Protein AF-A0A2V7CJF3-F1 (afdb_monomer)

pLDDT: mean 91.99, std 8.5, range [49.72, 98.06]

Solvent-accessible surface area (backbone atoms only — not comparable to full-atom values): 5799 Å² total; per-residue (Å²): 132,83,69,55,70,64,60,54,43,50,44,47,29,54,48,36,35,52,71,73,27,76,80,46,73,68,62,89,90,71,73,79,89,65,68,62,74,74,40,33,58,72,59,50,67,74,46,53,72,68,56,43,52,54,50,51,53,53,52,44,54,46,50,51,53,44,39,54,49,35,59,73,76,39,61,86,48,49,69,57,45,52,52,52,49,53,45,43,50,54,51,58,69,60,46,80,82,130

Sequence (98 aa):
MQLVPTELRLTMSEIRKWLTGEYGPLPPGITLLIKPSDFEYAVLKELSEIELVIRARALLGDTRRVIDQLALGHPNETRFINNLTFHSSALSEMLPKA

Nearest PDB structures (foldseek):
  1x8z-assembly2_C  TM=5.567E-01  e=4.562E+00  Arabidopsis thaliana

Structure (mmCIF, N/CA/C/O backbone):
data_AF-A0A2V7CJF3-F1
#
_entry.id   AF-A0A2V7CJF3-F1
#
loop_
_atom_site.group_PDB
_atom_site.id
_atom_site.type_symbol
_atom_site.label_atom_id
_atom_site.label_alt_id
_atom_site.label_comp_id
_atom_site.label_asym_id
_atom_site.label_entity_id
_atom_site.label_seq_id
_atom_site.pdbx_PDB_ins_code
_atom_site.Cartn_x
_atom_site.Cartn_y
_atom_site.Cartn_z
_atom_site.occupancy
_atom_site.B_iso_or_equiv
_atom_site.auth_seq_id
_atom_site.auth_comp_id
_atom_site.auth_asym_id
_atom_site.auth_atom_id
_atom_site.pdbx_PDB_model_num
ATOM 1 N N . MET A 1 1 ? 1.688 -8.120 20.146 1.00 49.72 1 MET A N 1
ATOM 2 C CA . MET A 1 1 ? 1.912 -6.785 19.556 1.00 49.72 1 MET A CA 1
ATOM 3 C C . MET A 1 1 ? 0.553 -6.120 19.469 1.00 49.72 1 MET A C 1
ATOM 5 O O . MET A 1 1 ? -0.299 -6.649 18.768 1.00 49.72 1 MET A O 1
ATOM 9 N N . GLN A 1 2 ? 0.295 -5.075 20.258 1.00 53.69 2 GLN A N 1
ATOM 10 C CA . GLN A 1 2 ? -0.889 -4.243 20.031 1.00 53.69 2 GLN A CA 1
ATOM 11 C C . GLN A 1 2 ? -0.653 -3.483 18.729 1.00 53.69 2 GLN A C 1
ATOM 13 O O . GLN A 1 2 ? 0.381 -2.835 18.583 1.00 53.69 2 GLN A O 1
ATOM 18 N N . LEU A 1 3 ? -1.579 -3.595 17.780 1.00 59.12 3 LEU A N 1
ATOM 19 C CA . LEU A 1 3 ? -1.623 -2.667 16.661 1.00 59.12 3 LEU A CA 1
ATOM 20 C C . LEU A 1 3 ? -1.830 -1.273 17.229 1.00 59.12 3 LEU A C 1
ATOM 22 O O . LEU A 1 3 ? -2.831 -1.051 17.901 1.00 59.12 3 LEU A O 1
ATOM 26 N N . VAL A 1 4 ? -0.913 -0.347 16.957 1.00 75.06 4 VAL A N 1
ATOM 27 C CA . VAL A 1 4 ? -1.172 1.073 17.182 1.00 75.06 4 VAL A CA 1
ATOM 28 C C . VAL A 1 4 ? -1.962 1.550 15.962 1.00 75.06 4 VAL A C 1
ATOM 30 O O . VAL A 1 4 ? -1.380 1.692 14.882 1.00 7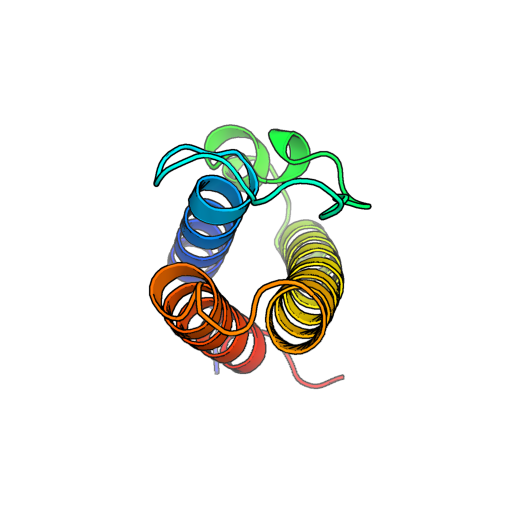5.06 4 VAL A O 1
ATOM 33 N N . PRO A 1 5 ? -3.285 1.793 16.067 1.00 81.19 5 PRO A N 1
ATOM 34 C CA . PRO A 1 5 ? -4.119 2.048 14.890 1.00 81.19 5 PRO A CA 1
ATOM 35 C C . PRO A 1 5 ? -3.684 3.302 14.121 1.00 81.19 5 PRO A C 1
ATOM 37 O O . PRO A 1 5 ? -3.946 3.435 12.931 1.00 81.19 5 PRO A O 1
ATOM 40 N N . THR A 1 6 ? -3.008 4.238 14.788 1.00 88.69 6 THR A N 1
ATOM 41 C CA . THR A 1 6 ? -2.429 5.433 14.166 1.00 88.69 6 THR A CA 1
ATOM 42 C C . THR A 1 6 ? -1.273 5.097 13.229 1.00 88.69 6 THR A C 1
ATOM 44 O O . THR A 1 6 ? -1.263 5.589 12.104 1.00 88.69 6 THR A O 1
ATOM 47 N N . GLU A 1 7 ? -0.330 4.253 13.652 1.00 91.00 7 GLU A N 1
ATOM 48 C CA . GLU A 1 7 ? 0.826 3.866 12.833 1.00 91.00 7 GLU A CA 1
ATOM 49 C C . GLU A 1 7 ? 0.376 3.088 11.601 1.00 91.00 7 GLU A C 1
ATOM 51 O O . GLU A 1 7 ? 0.784 3.420 10.491 1.00 91.00 7 GLU A O 1
ATOM 56 N N . LEU A 1 8 ? -0.572 2.158 11.774 1.00 93.56 8 LEU A N 1
ATOM 57 C CA . LEU A 1 8 ? -1.156 1.416 10.659 1.00 93.56 8 LEU A CA 1
ATOM 58 C C . LEU A 1 8 ? -1.754 2.362 9.604 1.00 93.56 8 LEU A C 1
ATOM 60 O O . LEU A 1 8 ? -1.453 2.242 8.417 1.00 93.56 8 LEU A O 1
ATOM 64 N N . ARG A 1 9 ? -2.565 3.339 10.033 1.00 95.19 9 ARG A N 1
ATOM 65 C CA . ARG A 1 9 ? -3.163 4.340 9.131 1.00 95.19 9 ARG A CA 1
ATOM 66 C C . ARG A 1 9 ? -2.108 5.178 8.416 1.00 95.19 9 ARG A C 1
ATOM 68 O O . ARG A 1 9 ? -2.285 5.490 7.240 1.00 95.19 9 ARG A O 1
ATOM 75 N N . LEU A 1 10 ? -1.032 5.556 9.106 1.00 93.69 10 LEU A N 1
ATOM 76 C CA . LEU A 1 10 ? 0.062 6.323 8.508 1.00 93.69 10 LEU A CA 1
ATOM 77 C C . LEU A 1 10 ? 0.799 5.497 7.452 1.00 93.69 10 LEU A C 1
ATOM 79 O O . LEU A 1 10 ? 0.988 5.984 6.342 1.00 93.69 10 LEU A O 1
ATOM 83 N N . THR A 1 11 ? 1.132 4.238 7.737 1.00 95.56 11 THR A N 1
ATOM 84 C CA . THR A 1 11 ? 1.771 3.347 6.758 1.00 95.56 11 THR A CA 1
ATOM 85 C C . THR A 1 11 ? 0.878 3.107 5.540 1.00 95.56 11 THR A C 1
ATOM 87 O O . THR A 1 11 ? 1.357 3.175 4.410 1.00 95.56 11 THR A O 1
ATOM 90 N N . MET A 1 12 ? -0.425 2.885 5.741 1.00 96.81 12 MET A N 1
ATOM 91 C CA . MET A 1 12 ? -1.385 2.756 4.636 1.00 96.81 12 MET A CA 1
ATOM 92 C C . MET A 1 12 ? -1.450 4.029 3.784 1.00 96.81 12 MET A C 1
ATOM 94 O O . MET A 1 12 ? -1.446 3.946 2.557 1.00 96.81 12 MET A O 1
ATOM 98 N N . SER A 1 13 ? -1.465 5.198 4.431 1.00 95.06 13 SER A N 1
ATOM 99 C CA . SER A 1 13 ? -1.440 6.498 3.756 1.00 95.06 13 SER A CA 1
ATOM 100 C C . SER A 1 13 ? -0.175 6.658 2.909 1.00 95.06 13 SER A C 1
ATOM 102 O O . SER A 1 13 ? -0.273 6.987 1.732 1.00 95.06 13 SER A O 1
ATOM 104 N N . GLU A 1 14 ? 1.006 6.350 3.451 1.00 96.00 14 GLU A N 1
ATOM 105 C CA . GLU A 1 14 ? 2.271 6.441 2.709 1.00 96.00 14 GLU A CA 1
ATOM 106 C C . GLU A 1 14 ? 2.301 5.525 1.482 1.00 96.00 14 GLU A C 1
ATOM 108 O O . GLU A 1 14 ? 2.642 5.970 0.386 1.00 96.00 14 GLU A O 1
ATOM 113 N N . ILE A 1 15 ? 1.862 4.271 1.615 1.00 96.69 15 ILE A N 1
ATOM 114 C CA . ILE A 1 15 ? 1.738 3.362 0.466 1.00 96.69 15 ILE A CA 1
ATOM 115 C C . ILE A 1 15 ? 0.792 3.950 -0.583 1.00 96.69 15 ILE A C 1
ATOM 117 O O . ILE A 1 15 ? 1.126 3.991 -1.767 1.00 96.69 15 ILE A O 1
ATOM 121 N N . ARG A 1 16 ? -0.376 4.445 -0.158 1.00 95.56 16 ARG A N 1
ATOM 122 C CA . ARG A 1 16 ? -1.359 5.066 -1.052 1.00 95.56 16 ARG A CA 1
ATOM 123 C C . ARG A 1 16 ? -0.731 6.223 -1.828 1.00 95.56 16 ARG A C 1
ATOM 125 O O . ARG A 1 16 ? -0.902 6.262 -3.038 1.00 95.56 16 ARG A O 1
ATOM 132 N N . LYS A 1 17 ? 0.041 7.105 -1.185 1.00 95.31 17 LYS A N 1
ATOM 133 C CA . LYS A 1 17 ? 0.740 8.223 -1.851 1.00 95.31 17 LYS A CA 1
ATOM 134 C C . LYS A 1 17 ? 1.683 7.760 -2.962 1.00 95.31 17 LYS A C 1
ATOM 136 O O . LYS A 1 17 ? 1.675 8.339 -4.050 1.00 95.31 17 LYS A O 1
ATOM 141 N N . TRP A 1 18 ? 2.460 6.704 -2.711 1.00 95.62 18 TRP A N 1
ATOM 142 C CA . TRP A 1 18 ? 3.326 6.099 -3.727 1.00 95.62 18 TRP A CA 1
ATOM 143 C C . TRP A 1 18 ? 2.529 5.530 -4.902 1.00 95.62 18 TRP A C 1
ATOM 145 O O . TRP A 1 18 ? 2.916 5.727 -6.050 1.00 95.62 18 TRP A O 1
ATOM 155 N N . LEU A 1 19 ? 1.404 4.866 -4.636 1.00 94.38 19 LEU A N 1
ATOM 156 C CA . LEU A 1 19 ? 0.568 4.273 -5.682 1.00 94.38 19 LEU A CA 1
ATOM 157 C C . LEU A 1 19 ? -0.237 5.318 -6.475 1.00 94.38 19 LEU A C 1
ATOM 159 O O . LEU A 1 19 ? -0.5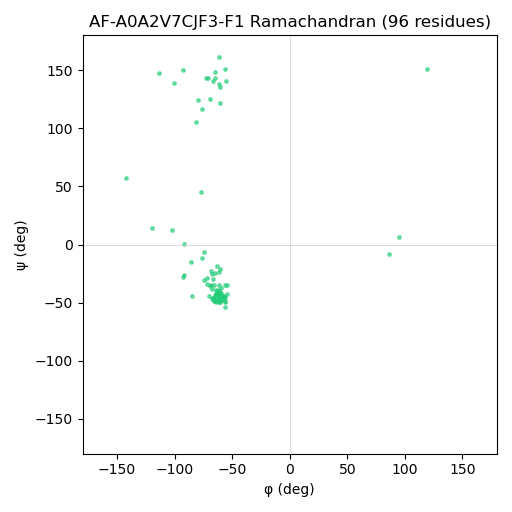02 5.114 -7.656 1.00 94.38 19 LEU A O 1
ATOM 163 N N . THR A 1 20 ? -0.627 6.440 -5.863 1.00 91.00 20 THR A N 1
ATOM 164 C CA . THR A 1 20 ? -1.474 7.468 -6.505 1.00 91.00 20 THR A CA 1
ATOM 165 C C . THR A 1 20 ? -0.715 8.582 -7.196 1.00 91.00 20 THR A C 1
ATOM 167 O O . THR A 1 20 ? -1.333 9.496 -7.736 1.00 91.00 20 THR A O 1
ATOM 170 N N . GLY A 1 21 ? 0.610 8.539 -7.177 1.00 88.06 21 GLY A N 1
ATOM 171 C CA . GLY A 1 21 ? 1.416 9.496 -7.911 1.00 88.06 21 GLY A CA 1
ATOM 172 C C . GLY A 1 21 ? 1.889 10.715 -7.120 1.00 88.06 21 GLY A C 1
ATOM 173 O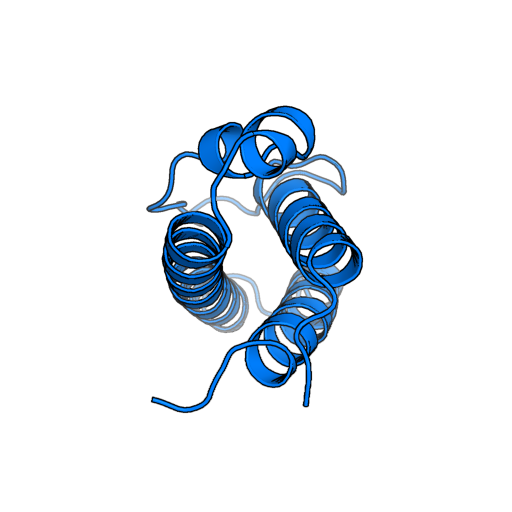 O . GLY A 1 21 ? 2.503 11.602 -7.708 1.00 88.06 21 GLY A O 1
ATOM 174 N N . GLU A 1 22 ? 1.662 10.778 -5.800 1.00 93.06 22 GLU A N 1
ATOM 175 C CA . GLU A 1 22 ? 2.122 11.915 -4.979 1.00 93.06 22 GLU A CA 1
ATOM 176 C C . GLU A 1 22 ? 3.655 12.009 -4.919 1.00 93.06 22 GLU A C 1
ATOM 178 O O . GLU A 1 22 ? 4.206 13.093 -4.744 1.00 93.06 22 GLU A O 1
ATOM 183 N N . TYR A 1 23 ? 4.353 10.888 -5.125 1.00 93.94 23 TYR A N 1
ATOM 184 C CA . TYR A 1 23 ? 5.818 10.830 -5.197 1.00 93.94 23 TYR A CA 1
ATOM 185 C C . TYR A 1 23 ? 6.378 10.727 -6.626 1.00 93.94 23 TYR A C 1
ATOM 187 O O . TYR A 1 23 ? 7.583 10.505 -6.806 1.00 93.94 23 TYR A O 1
ATOM 195 N N . GLY A 1 24 ? 5.518 10.952 -7.621 1.00 92.44 24 GLY A N 1
ATOM 196 C CA . GLY A 1 24 ? 5.775 10.765 -9.049 1.00 92.44 24 GLY A CA 1
ATOM 197 C C . GLY A 1 24 ? 4.813 9.732 -9.643 1.00 92.44 24 GLY A C 1
ATOM 198 O O . GLY A 1 24 ? 4.361 8.857 -8.910 1.00 92.44 24 GLY A O 1
ATOM 199 N N . PRO A 1 25 ? 4.471 9.815 -10.939 1.00 92.44 25 PRO A N 1
ATOM 200 C CA . PRO A 1 25 ? 3.513 8.902 -11.557 1.00 92.44 25 PRO A CA 1
ATOM 201 C C . PRO A 1 25 ? 4.041 7.465 -11.578 1.00 92.44 25 PRO A C 1
ATOM 203 O O . PRO A 1 25 ? 5.242 7.244 -11.736 1.00 92.44 25 PRO A O 1
ATOM 206 N N . LEU A 1 26 ? 3.135 6.489 -11.480 1.00 92.00 26 LEU A N 1
ATOM 207 C CA . LEU A 1 26 ? 3.497 5.102 -11.749 1.00 92.00 26 LEU A CA 1
ATOM 208 C C . LEU A 1 26 ? 3.894 4.938 -13.228 1.00 92.00 26 LEU A C 1
ATOM 210 O O . LEU A 1 26 ? 3.273 5.558 -14.100 1.00 92.00 26 LEU A O 1
ATOM 214 N N . PRO A 1 27 ? 4.889 4.088 -13.527 1.00 93.12 27 PRO A N 1
ATOM 215 C CA . PRO A 1 27 ? 5.265 3.774 -14.896 1.00 93.12 27 PRO A CA 1
ATOM 216 C C . PRO A 1 27 ? 4.090 3.230 -15.725 1.00 93.12 27 PRO A C 1
ATOM 218 O O . PRO A 1 27 ? 3.195 2.567 -15.184 1.00 93.12 27 PRO A O 1
ATOM 221 N N . PRO A 1 28 ? 4.092 3.442 -17.054 1.00 91.25 28 PRO A N 1
ATOM 222 C CA . PRO A 1 28 ? 3.059 2.908 -17.933 1.00 91.25 28 PRO A CA 1
ATOM 223 C C . PRO A 1 28 ? 2.911 1.385 -17.814 1.00 91.25 28 PRO A C 1
ATOM 225 O O . PRO A 1 28 ? 3.895 0.654 -17.722 1.00 91.25 28 PRO A O 1
ATOM 228 N N . GLY A 1 29 ? 1.674 0.892 -17.852 1.00 91.38 29 GLY A N 1
ATOM 229 C CA . GLY A 1 29 ? 1.376 -0.543 -17.761 1.00 91.38 29 GLY A CA 1
ATOM 230 C C . GLY A 1 29 ? 1.246 -1.083 -16.333 1.00 91.38 29 GLY A C 1
ATOM 231 O O . GLY A 1 29 ? 0.777 -2.207 -16.158 1.00 91.38 29 GLY A O 1
ATOM 232 N N . ILE A 1 30 ? 1.566 -0.285 -15.311 1.00 94.00 30 ILE A N 1
ATOM 233 C CA . ILE A 1 30 ? 1.211 -0.603 -13.926 1.00 94.00 30 ILE A CA 1
ATOM 234 C C . ILE A 1 30 ? -0.255 -0.228 -13.699 1.00 94.00 30 ILE A C 1
ATOM 236 O O . ILE A 1 30 ? -0.667 0.907 -13.921 1.00 94.00 30 ILE A O 1
ATOM 240 N N . THR A 1 31 ? -1.054 -1.194 -13.259 1.00 90.12 31 THR A N 1
ATOM 241 C CA . THR A 1 31 ? -2.477 -0.994 -12.932 1.00 90.12 31 THR A CA 1
ATOM 242 C 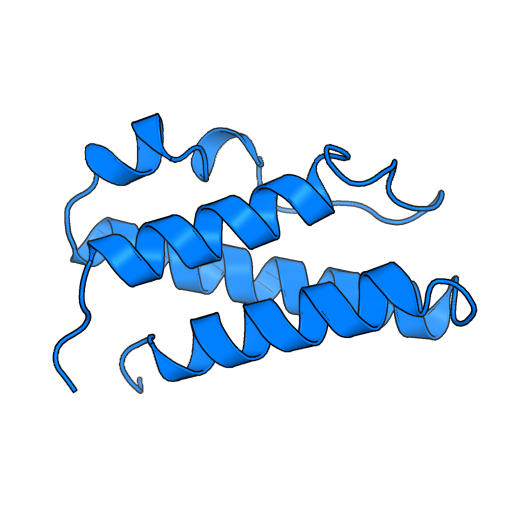C . THR A 1 31 ? -2.665 -1.180 -11.437 1.00 90.12 31 THR A C 1
ATOM 244 O O . THR A 1 31 ? -1.961 -2.003 -10.866 1.00 90.12 31 THR A O 1
ATOM 247 N N . LEU A 1 32 ? -3.605 -0.470 -10.810 1.00 92.81 32 LEU A N 1
ATOM 248 C CA . L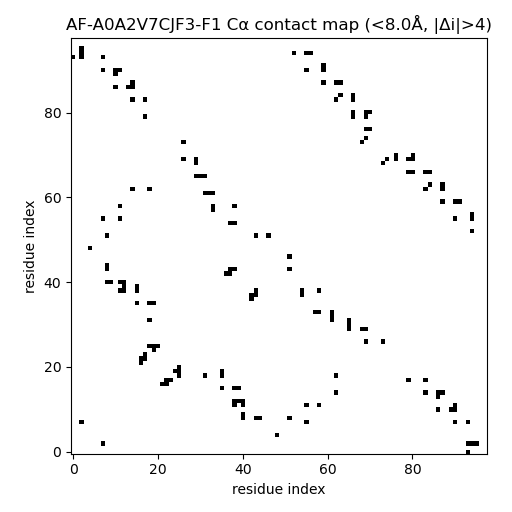EU A 1 32 ? -4.041 -0.694 -9.424 1.00 92.81 32 LEU A CA 1
ATOM 249 C C . LEU A 1 32 ? -5.352 -1.489 -9.424 1.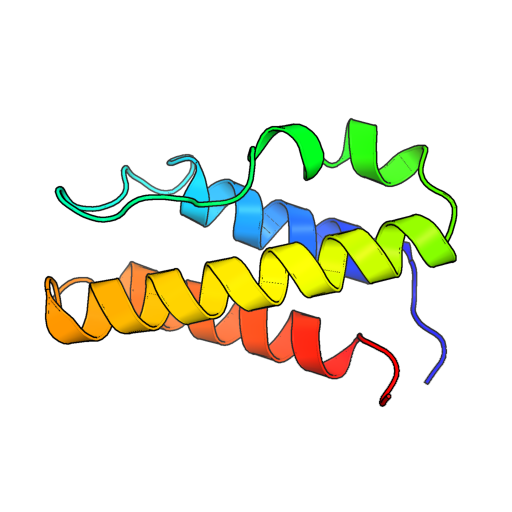00 92.81 32 LEU A C 1
ATOM 251 O O . LEU A 1 32 ? -6.222 -1.213 -10.248 1.00 92.81 32 LEU A O 1
ATOM 255 N N . LEU A 1 33 ? -5.503 -2.463 -8.523 1.00 92.69 33 LEU A N 1
ATOM 256 C CA . LEU A 1 33 ? -6.764 -3.211 -8.380 1.00 92.69 33 LEU A CA 1
ATOM 257 C C . LEU A 1 33 ? -7.682 -2.580 -7.341 1.00 92.69 33 LEU A C 1
ATOM 259 O O . LEU A 1 33 ? -8.899 -2.750 -7.399 1.00 92.69 33 LEU A O 1
ATOM 263 N N . ILE A 1 34 ? -7.102 -1.868 -6.380 1.00 89.81 34 ILE A N 1
ATOM 264 C CA . ILE A 1 34 ? -7.862 -1.169 -5.352 1.00 89.81 34 ILE A CA 1
ATOM 265 C C . ILE A 1 34 ? -8.136 0.269 -5.774 1.00 89.81 34 ILE A C 1
ATOM 267 O O . ILE A 1 34 ? -7.331 0.911 -6.449 1.00 89.81 34 ILE A O 1
ATOM 271 N N . LYS A 1 35 ? -9.256 0.811 -5.293 1.00 90.88 35 LYS A N 1
ATOM 272 C CA . LYS A 1 35 ? -9.523 2.242 -5.382 1.00 90.88 35 LYS A CA 1
ATOM 273 C C . LYS A 1 35 ? -8.680 2.971 -4.326 1.00 90.88 35 LYS A C 1
ATOM 275 O O . LYS A 1 35 ? -8.909 2.763 -3.135 1.00 90.88 35 LYS A O 1
ATOM 280 N N . PRO A 1 36 ? -7.740 3.853 -4.700 1.00 86.75 36 PRO A N 1
ATOM 281 C CA . PRO A 1 36 ? -6.832 4.437 -3.712 1.00 86.75 36 PRO A CA 1
ATOM 282 C C . PRO A 1 36 ? -7.499 5.402 -2.723 1.00 86.75 36 PRO A C 1
ATOM 284 O O . PRO A 1 36 ? -6.998 5.589 -1.616 1.00 86.75 36 PRO A O 1
ATOM 287 N N . SER A 1 37 ? -8.651 5.979 -3.086 1.00 89.44 37 SER A N 1
ATOM 288 C CA . SER A 1 37 ? -9.453 6.814 -2.180 1.00 89.44 37 SER A CA 1
ATOM 289 C C . SER A 1 37 ? -9.981 6.049 -0.962 1.00 89.44 37 SER A C 1
ATOM 291 O O . SER A 1 37 ? -10.360 6.645 0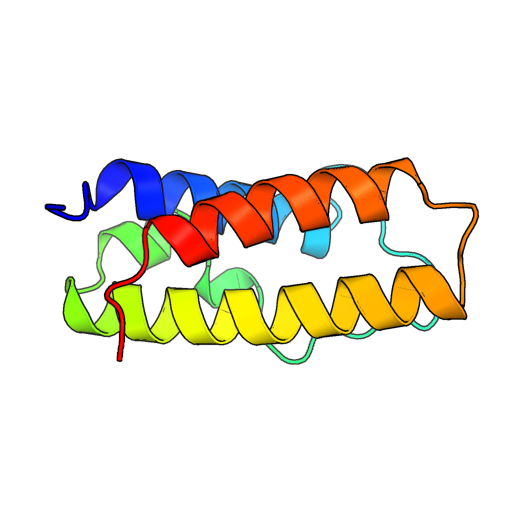.035 1.00 89.44 37 SER A O 1
ATOM 293 N N . ASP A 1 38 ? -10.011 4.719 -1.007 1.00 90.44 38 ASP A N 1
ATOM 294 C CA . ASP A 1 38 ? -10.432 3.921 0.148 1.00 90.44 38 ASP A CA 1
ATOM 295 C C . ASP A 1 38 ? -9.348 3.887 1.243 1.00 90.44 38 ASP A C 1
ATOM 297 O O . ASP A 1 38 ? -9.570 3.370 2.337 1.00 90.44 38 ASP A O 1
ATOM 301 N N . PHE A 1 39 ? -8.171 4.443 0.942 1.00 92.75 39 PHE A N 1
ATOM 302 C CA . PHE A 1 39 ? -6.977 4.456 1.782 1.00 92.75 39 PHE A CA 1
ATOM 303 C C . PHE A 1 39 ? -6.522 5.871 2.136 1.00 92.75 39 PHE A C 1
ATOM 305 O O . PHE A 1 39 ? -5.403 6.065 2.611 1.00 92.75 39 PHE A O 1
ATOM 312 N N . GLU A 1 40 ? -7.371 6.879 1.915 1.00 90.12 40 GLU A N 1
ATOM 313 C CA . GLU A 1 40 ? -7.090 8.221 2.415 1.00 90.12 40 GLU A CA 1
ATOM 314 C C . GLU A 1 40 ? -7.122 8.238 3.932 1.00 90.12 40 GLU A C 1
ATOM 316 O O . GLU A 1 40 ? -7.996 7.650 4.565 1.00 90.12 40 GLU A O 1
ATOM 321 N N . TYR A 1 41 ? -6.203 8.986 4.530 1.00 87.25 41 TYR A N 1
ATOM 322 C CA . TYR A 1 41 ? -6.091 9.047 5.978 1.00 87.25 41 TYR A CA 1
ATOM 323 C C . TYR A 1 41 ? -7.393 9.483 6.678 1.00 87.25 41 TYR A C 1
ATOM 325 O O . TYR A 1 41 ? -7.707 8.970 7.750 1.00 87.25 41 TYR A O 1
ATOM 333 N N . ALA A 1 42 ? -8.169 10.388 6.067 1.00 86.88 42 ALA A N 1
ATOM 334 C CA . ALA A 1 42 ? -9.480 10.792 6.576 1.00 86.88 42 ALA A CA 1
ATOM 335 C C . ALA A 1 42 ? -10.483 9.625 6.575 1.00 86.88 42 ALA A C 1
ATOM 337 O O . ALA A 1 42 ? -11.078 9.347 7.610 1.00 86.88 42 ALA A O 1
ATOM 338 N N . VAL A 1 43 ? -10.581 8.883 5.467 1.00 90.62 43 VAL A N 1
ATOM 339 C CA . VAL A 1 43 ? -11.429 7.682 5.353 1.00 90.62 43 VAL A CA 1
ATOM 340 C C . VAL A 1 43 ? -11.015 6.630 6.383 1.00 90.62 43 VAL A C 1
ATOM 342 O O . VAL A 1 43 ? -11.846 6.091 7.107 1.00 90.62 43 VAL A O 1
ATOM 345 N N . LEU A 1 44 ? -9.712 6.376 6.520 1.00 92.69 44 LEU A N 1
ATOM 346 C CA . LEU A 1 44 ? -9.199 5.362 7.441 1.00 92.69 44 LEU A CA 1
ATOM 347 C C . LEU A 1 44 ? -9.420 5.709 8.923 1.00 92.69 44 LEU A C 1
ATOM 349 O O . LEU A 1 44 ? -9.446 4.805 9.761 1.00 92.69 44 LEU A O 1
ATOM 353 N N . LYS A 1 45 ? -9.546 6.995 9.275 1.00 90.75 45 LYS A N 1
ATOM 354 C CA . LYS A 1 45 ? -9.825 7.444 10.651 1.00 90.75 45 LYS A CA 1
ATOM 355 C C . LYS A 1 45 ? -11.214 7.042 11.138 1.00 90.75 45 LYS A C 1
ATOM 357 O O . LYS A 1 45 ? -11.372 6.839 12.337 1.00 90.75 45 LYS A O 1
ATOM 362 N N . GLU A 1 46 ? -12.174 6.923 10.229 1.00 92.56 46 GLU A N 1
ATOM 363 C CA . GLU A 1 46 ? -13.573 6.613 10.545 1.00 92.56 46 GLU A CA 1
ATOM 364 C C . GLU A 1 46 ? -13.837 5.105 10.663 1.00 92.56 46 GLU A C 1
ATOM 366 O O . GLU A 1 46 ? -14.854 4.698 11.217 1.00 92.56 46 GLU A O 1
ATOM 371 N N . LEU A 1 47 ? -12.910 4.270 10.183 1.00 92.31 47 LEU A N 1
ATOM 372 C CA . LEU A 1 47 ? -13.043 2.815 10.216 1.00 92.31 47 LEU A CA 1
ATOM 373 C C . LEU A 1 47 ? -12.861 2.243 11.625 1.00 92.31 47 LEU A C 1
ATOM 375 O O . LEU A 1 47 ? -11.958 2.650 12.372 1.00 92.31 47 LEU A O 1
ATOM 379 N N . SER A 1 48 ? -13.645 1.205 11.928 1.00 92.75 48 SER A N 1
ATOM 380 C CA . SER A 1 48 ? -13.363 0.315 13.056 1.00 92.75 48 SER A CA 1
ATOM 381 C C . SER A 1 48 ? -12.018 -0.398 12.869 1.00 92.75 48 SER A C 1
ATOM 383 O O . SER A 1 48 ? -11.495 -0.512 11.759 1.00 92.75 48 SER A O 1
ATOM 385 N N . GLU A 1 49 ? -11.440 -0.926 13.950 1.00 90.81 49 GLU A N 1
ATOM 386 C CA . GLU A 1 49 ? -10.156 -1.639 13.874 1.00 90.81 49 GLU A CA 1
ATOM 387 C C . GLU A 1 49 ? -10.208 -2.861 12.944 1.00 90.81 49 GLU A C 1
ATOM 389 O O . GLU A 1 49 ? -9.261 -3.116 12.200 1.00 90.81 49 GLU A O 1
ATOM 394 N N . ILE A 1 50 ? -11.329 -3.592 12.939 1.00 92.38 50 ILE A N 1
ATOM 395 C CA . ILE A 1 50 ? -11.522 -4.769 12.081 1.00 92.38 50 ILE A CA 1
ATOM 396 C C . ILE A 1 50 ? -11.529 -4.354 10.607 1.00 92.38 50 ILE A C 1
ATOM 398 O O . ILE A 1 50 ? -10.807 -4.935 9.794 1.00 92.38 50 ILE A O 1
ATOM 402 N N . GLU A 1 51 ? -12.307 -3.329 10.256 1.00 94.44 51 GLU A N 1
ATOM 403 C CA . GLU A 1 51 ? -12.365 -2.810 8.887 1.00 94.44 51 GLU A CA 1
ATOM 404 C C . GLU A 1 51 ? -11.010 -2.261 8.445 1.00 94.44 51 GLU A C 1
ATOM 406 O O . GLU A 1 51 ? -10.572 -2.529 7.325 1.00 94.44 51 GLU A O 1
ATOM 411 N N . LEU A 1 52 ? -10.310 -1.554 9.334 1.00 94.19 52 LEU A N 1
ATOM 412 C CA . LEU A 1 52 ? -8.972 -1.036 9.076 1.00 94.19 52 LEU A CA 1
ATOM 413 C C . LEU A 1 52 ? -7.988 -2.169 8.744 1.00 94.19 52 LEU A C 1
ATOM 415 O O . LEU A 1 52 ? -7.241 -2.061 7.772 1.00 94.19 52 LEU A O 1
ATOM 419 N N . VAL A 1 53 ? -8.020 -3.278 9.490 1.00 94.56 53 VAL A N 1
ATOM 420 C CA . VAL A 1 53 ? -7.190 -4.466 9.221 1.00 94.56 53 VAL A CA 1
ATOM 421 C C . VAL A 1 53 ? -7.549 -5.115 7.880 1.00 94.56 53 VAL A C 1
ATOM 423 O O . VAL A 1 53 ? -6.648 -5.489 7.125 1.00 94.56 53 VAL A O 1
ATOM 426 N N . ILE A 1 54 ? -8.838 -5.237 7.547 1.00 94.31 54 ILE A N 1
ATOM 427 C CA . ILE A 1 54 ? -9.286 -5.783 6.252 1.00 94.31 54 ILE A CA 1
ATOM 428 C C . ILE A 1 54 ? -8.756 -4.921 5.102 1.00 94.31 54 ILE A C 1
ATOM 430 O O . ILE A 1 54 ? -8.177 -5.441 4.144 1.00 94.31 54 ILE A O 1
ATOM 434 N N . ARG A 1 55 ? -8.895 -3.598 5.218 1.00 95.31 55 ARG A N 1
ATOM 435 C CA . ARG A 1 55 ? -8.382 -2.641 4.234 1.00 95.31 55 ARG A CA 1
ATOM 436 C C . ARG A 1 55 ? -6.864 -2.748 4.119 1.00 95.31 55 ARG A C 1
ATOM 438 O O . ARG A 1 55 ? -6.356 -2.916 3.014 1.00 95.31 55 ARG A O 1
ATOM 445 N N . ALA A 1 56 ? -6.140 -2.737 5.233 1.00 95.38 56 ALA A N 1
ATOM 446 C CA . ALA A 1 56 ? -4.688 -2.893 5.255 1.00 95.38 56 ALA A CA 1
ATOM 447 C C . ALA A 1 56 ? -4.219 -4.167 4.531 1.00 95.38 56 ALA A C 1
ATOM 449 O O . ALA A 1 56 ? -3.277 -4.112 3.743 1.00 95.38 56 ALA A O 1
ATOM 450 N N . ARG A 1 57 ? -4.903 -5.303 4.721 1.00 95.62 57 ARG A N 1
ATOM 451 C CA . ARG A 1 57 ? -4.599 -6.548 3.990 1.00 95.62 57 ARG A CA 1
ATOM 452 C C . ARG A 1 57 ? -4.825 -6.412 2.484 1.00 95.62 57 ARG A C 1
ATOM 454 O O . ARG A 1 57 ? -3.985 -6.870 1.712 1.00 95.62 57 ARG A O 1
ATOM 461 N N . ALA A 1 58 ? -5.920 -5.776 2.067 1.00 96.00 58 ALA A N 1
ATOM 462 C CA . ALA A 1 58 ? -6.201 -5.533 0.652 1.00 96.00 58 ALA A CA 1
ATOM 463 C C . ALA A 1 58 ? -5.134 -4.632 0.005 1.00 96.00 58 ALA A C 1
ATOM 465 O O . ALA A 1 58 ? -4.610 -4.965 -1.058 1.00 96.00 58 ALA A O 1
ATOM 466 N N . LEU A 1 59 ? -4.749 -3.544 0.683 1.00 96.94 59 LEU A N 1
ATOM 467 C CA . LEU A 1 59 ? -3.675 -2.651 0.241 1.00 96.94 59 LEU A CA 1
ATOM 468 C C . LEU A 1 59 ? -2.336 -3.378 0.136 1.00 96.94 59 LEU A C 1
ATOM 470 O O . LEU A 1 59 ? -1.627 -3.214 -0.854 1.00 96.94 59 LEU A O 1
ATOM 474 N N . LEU A 1 60 ? -1.996 -4.200 1.133 1.00 96.88 60 LEU A N 1
ATOM 475 C CA . LEU A 1 60 ? -0.766 -4.988 1.135 1.00 96.88 60 LEU A CA 1
ATOM 476 C C . LEU A 1 60 ? -0.704 -5.936 -0.070 1.00 96.88 60 LEU A C 1
ATOM 478 O O . LEU A 1 60 ? 0.331 -6.019 -0.730 1.00 96.88 60 LEU A O 1
ATOM 482 N N . GLY A 1 61 ? -1.807 -6.630 -0.362 1.00 96.75 61 GLY A N 1
ATOM 483 C CA . GLY A 1 61 ? -1.907 -7.524 -1.514 1.00 96.75 61 GLY A CA 1
ATOM 484 C C . GLY A 1 61 ? -1.685 -6.792 -2.836 1.00 96.75 61 GLY A C 1
ATOM 485 O O . GLY A 1 61 ? -0.865 -7.222 -3.647 1.00 96.75 61 GLY A O 1
ATOM 486 N N . ASP A 1 62 ? -2.355 -5.654 -3.028 1.00 96.44 62 ASP A N 1
ATOM 487 C CA . ASP A 1 62 ? -2.208 -4.880 -4.263 1.00 96.44 62 ASP A CA 1
ATOM 488 C C . ASP A 1 62 ? -0.810 -4.264 -4.401 1.00 96.44 62 ASP A C 1
ATOM 490 O O . ASP A 1 62 ? -0.222 -4.279 -5.478 1.00 96.44 62 ASP A O 1
ATOM 494 N N . THR A 1 63 ? -0.232 -3.800 -3.292 1.00 97.38 63 THR A N 1
ATOM 495 C CA . THR A 1 63 ? 1.121 -3.227 -3.261 1.00 97.38 63 THR A CA 1
ATOM 496 C C . THR A 1 63 ? 2.173 -4.250 -3.666 1.00 97.38 63 THR A C 1
ATOM 498 O O . THR A 1 63 ? 3.037 -3.943 -4.482 1.00 97.38 63 THR A O 1
ATOM 501 N N . ARG A 1 64 ? 2.090 -5.480 -3.142 1.00 97.38 64 ARG A N 1
ATOM 502 C CA . ARG A 1 64 ? 3.000 -6.572 -3.525 1.00 97.38 64 ARG A CA 1
ATOM 503 C C . ARG A 1 64 ? 2.899 -6.887 -5.013 1.00 97.38 64 ARG A C 1
ATOM 505 O O . ARG A 1 64 ? 3.918 -6.953 -5.688 1.00 97.38 64 ARG A O 1
ATOM 512 N N . ARG A 1 65 ? 1.677 -6.955 -5.545 1.00 97.56 65 ARG A N 1
ATOM 513 C CA . ARG A 1 65 ? 1.455 -7.139 -6.983 1.00 97.56 65 ARG A CA 1
ATOM 514 C C . ARG A 1 65 ? 2.068 -6.002 -7.810 1.00 97.56 65 ARG A C 1
ATOM 516 O O . ARG A 1 65 ? 2.656 -6.263 -8.854 1.00 97.56 65 ARG A O 1
ATOM 523 N N . VAL A 1 66 ? 1.940 -4.750 -7.369 1.00 96.81 66 VAL A N 1
ATOM 524 C CA . VAL A 1 66 ? 2.561 -3.597 -8.046 1.00 96.81 66 VAL A CA 1
ATOM 525 C C . VAL A 1 66 ? 4.087 -3.685 -8.005 1.00 96.81 66 VAL A C 1
ATOM 527 O O . VAL A 1 66 ? 4.721 -3.445 -9.028 1.00 96.81 66 VAL A O 1
ATOM 530 N N . ILE A 1 67 ? 4.679 -4.070 -6.870 1.00 97.62 67 ILE A N 1
ATOM 531 C CA . ILE A 1 67 ? 6.128 -4.305 -6.756 1.00 97.62 67 ILE A CA 1
ATOM 532 C C . ILE A 1 67 ? 6.579 -5.361 -7.771 1.00 97.62 67 ILE A C 1
ATOM 534 O O . ILE A 1 67 ? 7.545 -5.118 -8.490 1.00 97.62 67 ILE A O 1
ATOM 538 N N . ASP A 1 68 ? 5.858 -6.478 -7.892 1.00 97.38 68 ASP A N 1
ATOM 539 C CA . ASP A 1 68 ? 6.182 -7.532 -8.862 1.00 97.38 68 ASP A CA 1
ATOM 540 C C . ASP A 1 68 ? 6.100 -7.017 -10.310 1.00 97.38 68 ASP A C 1
ATOM 542 O O . ASP A 1 68 ? 6.985 -7.278 -11.126 1.00 97.38 68 ASP A O 1
ATOM 546 N N . GLN A 1 69 ? 5.068 -6.230 -10.636 1.00 96.81 69 GLN A N 1
ATOM 547 C CA . GLN A 1 69 ? 4.929 -5.619 -11.962 1.00 96.81 69 GLN A CA 1
ATOM 548 C C . GLN A 1 69 ? 6.053 -4.622 -12.269 1.00 96.81 69 GLN A C 1
ATOM 550 O O . GLN A 1 69 ? 6.549 -4.591 -13.395 1.00 96.81 69 GLN A O 1
ATOM 555 N N . LEU A 1 70 ? 6.473 -3.827 -11.282 1.00 96.38 70 LEU A N 1
ATOM 556 C CA . LEU A 1 70 ? 7.602 -2.907 -11.415 1.00 96.38 70 LEU A CA 1
ATOM 557 C C . LEU A 1 70 ? 8.914 -3.668 -11.602 1.00 96.38 70 LEU A C 1
ATOM 559 O O . LEU A 1 70 ? 9.668 -3.354 -12.514 1.00 96.38 70 LEU A O 1
ATOM 563 N N . ALA A 1 71 ? 9.170 -4.693 -10.791 1.00 96.25 71 ALA A N 1
ATOM 564 C CA . ALA A 1 71 ? 10.395 -5.481 -10.873 1.00 96.25 71 ALA A CA 1
ATOM 565 C C . ALA A 1 71 ? 10.548 -6.185 -12.233 1.00 96.25 71 ALA A C 1
ATOM 567 O O . ALA A 1 71 ? 11.662 -6.299 -12.740 1.00 96.25 71 ALA A O 1
ATOM 568 N N . LEU A 1 72 ? 9.439 -6.627 -12.836 1.00 95.50 72 LEU A N 1
ATOM 569 C CA . LEU A 1 72 ? 9.440 -7.309 -14.132 1.00 95.50 72 LEU A CA 1
ATOM 570 C C . LEU A 1 72 ? 9.418 -6.349 -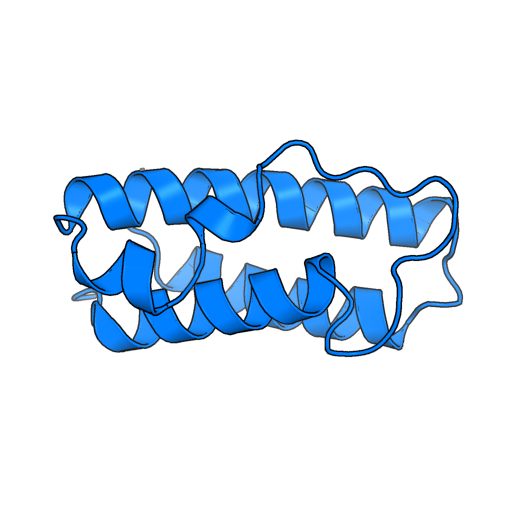15.329 1.00 95.50 72 LEU A C 1
ATOM 572 O O . LEU A 1 72 ? 10.135 -6.569 -16.302 1.00 95.50 72 LEU A O 1
ATOM 576 N N . GLY A 1 73 ? 8.575 -5.314 -15.291 1.00 95.88 73 GLY A N 1
ATOM 577 C CA . GLY A 1 73 ? 8.345 -4.418 -16.429 1.00 95.88 73 GLY A CA 1
ATOM 578 C C . GLY A 1 73 ? 9.226 -3.171 -16.441 1.00 95.88 73 GLY A C 1
ATOM 579 O O . GLY A 1 73 ? 9.521 -2.641 -17.509 1.00 95.88 73 GLY A O 1
ATOM 580 N N . HIS A 1 74 ? 9.656 -2.709 -15.266 1.00 95.94 74 HIS A N 1
ATOM 581 C CA . HIS A 1 74 ? 10.372 -1.445 -15.073 1.00 95.94 74 HIS A CA 1
ATOM 582 C C . HIS A 1 74 ? 11.473 -1.578 -14.002 1.00 95.94 74 HIS A C 1
ATOM 584 O O . HIS A 1 74 ? 11.477 -0.825 -13.029 1.00 95.94 74 HIS A O 1
ATOM 590 N N . PRO A 1 75 ? 12.439 -2.508 -14.143 1.00 93.88 75 PRO A N 1
ATOM 591 C CA . PRO A 1 75 ? 13.409 -2.820 -13.082 1.00 93.88 75 PRO A CA 1
ATOM 592 C C . PRO A 1 75 ? 14.290 -1.630 -12.669 1.00 93.88 75 PRO A C 1
ATOM 594 O O . PRO A 1 75 ? 14.836 -1.605 -11.567 1.00 93.88 75 PRO A O 1
ATOM 597 N N . ASN A 1 76 ? 14.413 -0.620 -13.535 1.00 96.00 76 ASN A N 1
ATOM 598 C CA . ASN A 1 76 ? 15.159 0.606 -13.253 1.00 96.00 76 ASN A CA 1
ATOM 599 C C . ASN A 1 76 ? 14.410 1.573 -12.317 1.00 96.00 76 ASN A C 1
ATOM 601 O O . ASN A 1 76 ? 15.031 2.488 -11.774 1.00 96.00 76 ASN A O 1
ATOM 605 N N . GLU A 1 77 ? 13.119 1.348 -12.049 1.00 95.38 77 GLU A N 1
ATOM 606 C CA . GLU A 1 77 ? 12.289 2.113 -11.101 1.00 95.38 77 GLU A CA 1
ATOM 607 C C . GLU A 1 77 ? 12.581 1.722 -9.645 1.00 95.38 77 GLU A C 1
ATOM 609 O O . GLU A 1 77 ? 11.701 1.519 -8.804 1.00 95.38 77 GLU A O 1
ATOM 614 N N . THR A 1 78 ? 13.872 1.627 -9.336 1.00 95.75 78 THR A N 1
ATOM 615 C CA . THR A 1 78 ? 14.429 1.205 -8.049 1.00 95.75 78 THR A CA 1
ATOM 616 C C . THR A 1 78 ? 13.884 2.029 -6.888 1.00 95.75 78 THR A C 1
ATOM 618 O O . THR A 1 78 ? 13.632 1.489 -5.814 1.00 95.75 78 THR A O 1
ATOM 621 N N . ARG A 1 79 ? 13.619 3.325 -7.102 1.00 96.25 79 ARG A N 1
ATOM 622 C CA . ARG A 1 79 ? 12.993 4.191 -6.097 1.00 96.25 79 ARG A CA 1
ATOM 623 C C . ARG A 1 79 ? 11.599 3.691 -5.713 1.00 96.25 79 ARG A C 1
ATOM 625 O O . ARG A 1 79 ? 11.333 3.577 -4.518 1.00 96.25 79 ARG A O 1
ATOM 632 N N . PHE A 1 80 ? 10.734 3.377 -6.677 1.00 95.69 80 PHE A N 1
ATOM 633 C CA . PHE A 1 80 ? 9.401 2.843 -6.383 1.00 95.69 80 PHE A CA 1
ATOM 634 C C . PHE A 1 80 ? 9.485 1.468 -5.732 1.00 95.69 80 PHE A C 1
ATOM 636 O O . PHE A 1 80 ? 8.876 1.257 -4.685 1.00 95.69 80 PHE A O 1
ATOM 643 N N . ILE A 1 81 ? 10.279 0.564 -6.313 1.00 97.31 81 ILE A N 1
ATOM 644 C CA . ILE A 1 81 ? 10.436 -0.811 -5.822 1.00 97.31 81 ILE A CA 1
ATOM 645 C C . ILE A 1 81 ? 10.891 -0.800 -4.359 1.00 97.31 81 ILE A C 1
ATOM 647 O O . ILE A 1 81 ? 10.259 -1.435 -3.516 1.00 97.31 81 ILE A O 1
ATOM 651 N N . ASN A 1 82 ? 11.927 -0.027 -4.028 1.00 97.81 82 ASN A N 1
ATOM 652 C CA . ASN A 1 82 ? 12.483 0.012 -2.678 1.00 97.81 82 ASN A CA 1
ATOM 653 C C . ASN A 1 82 ? 11.508 0.615 -1.660 1.00 97.81 82 ASN A C 1
ATOM 655 O O . ASN A 1 82 ? 11.324 0.043 -0.587 1.00 97.81 82 ASN A O 1
ATOM 659 N N . ASN A 1 83 ? 10.860 1.741 -1.981 1.00 98.00 83 ASN A N 1
ATOM 660 C CA . ASN A 1 83 ? 9.954 2.399 -1.035 1.00 98.00 83 ASN A CA 1
ATOM 661 C C . ASN A 1 83 ? 8.671 1.591 -0.815 1.00 98.00 83 ASN A C 1
ATOM 663 O O . ASN A 1 83 ? 8.262 1.389 0.328 1.00 98.00 83 ASN A O 1
ATOM 667 N N . LEU A 1 84 ? 8.061 1.065 -1.882 1.00 97.12 84 LEU A N 1
ATOM 668 C CA . LEU A 1 84 ? 6.893 0.194 -1.750 1.00 97.12 84 LEU A CA 1
ATOM 669 C C . LEU A 1 84 ? 7.249 -1.090 -0.992 1.00 97.12 84 LEU A C 1
ATOM 671 O O . LEU A 1 84 ? 6.484 -1.512 -0.126 1.00 97.12 84 LEU A O 1
ATOM 675 N N . THR A 1 85 ? 8.422 -1.682 -1.242 1.00 98.06 85 THR A N 1
ATOM 676 C CA . THR A 1 85 ? 8.897 -2.851 -0.482 1.00 98.06 85 THR A CA 1
ATOM 677 C C . THR A 1 85 ? 9.051 -2.513 0.997 1.00 98.06 85 THR A C 1
ATOM 679 O O . THR A 1 85 ? 8.498 -3.217 1.836 1.00 98.06 85 THR A O 1
ATOM 682 N N . PHE A 1 86 ? 9.719 -1.406 1.327 1.00 97.81 86 PHE A N 1
ATOM 683 C CA . PHE A 1 86 ? 9.894 -0.954 2.707 1.00 97.81 86 PHE A CA 1
ATOM 684 C C . PHE A 1 86 ? 8.552 -0.771 3.431 1.00 97.81 86 PHE A C 1
ATOM 686 O O . PHE A 1 86 ? 8.319 -1.379 4.478 1.00 97.81 86 PHE A O 1
ATOM 693 N N . HIS A 1 87 ? 7.635 0.010 2.854 1.00 97.25 87 HIS A N 1
ATOM 694 C CA . HIS A 1 87 ? 6.348 0.279 3.491 1.00 97.25 87 HIS A CA 1
ATOM 695 C C . HIS A 1 87 ? 5.437 -0.957 3.531 1.00 97.25 87 HIS A C 1
ATOM 697 O O . HIS A 1 87 ? 4.724 -1.150 4.513 1.00 97.25 87 HIS A O 1
ATOM 703 N N . SER A 1 88 ? 5.466 -1.819 2.508 1.00 96.38 88 SER A N 1
ATOM 704 C CA . SER A 1 88 ? 4.682 -3.063 2.496 1.00 96.38 88 SER A CA 1
ATOM 705 C C . SER A 1 88 ? 5.183 -4.084 3.523 1.00 96.38 88 SER A C 1
ATOM 707 O O . SER A 1 88 ? 4.369 -4.771 4.142 1.00 96.38 88 SER A O 1
ATOM 709 N N . SER A 1 89 ? 6.495 -4.151 3.765 1.00 96.81 89 SER A N 1
ATOM 710 C CA . SER A 1 89 ? 7.076 -4.954 4.845 1.00 96.81 89 SER A CA 1
ATOM 711 C C . SER A 1 89 ? 6.631 -4.436 6.210 1.00 96.81 89 SER A C 1
ATOM 713 O O . SER A 1 89 ? 6.073 -5.210 6.986 1.00 96.81 89 SER A O 1
ATOM 715 N N . ALA A 1 90 ? 6.744 -3.125 6.455 1.00 95.88 90 ALA A N 1
ATOM 716 C CA . ALA A 1 90 ? 6.258 -2.508 7.691 1.00 95.88 90 ALA A CA 1
ATOM 717 C C . ALA A 1 90 ? 4.755 -2.768 7.910 1.00 95.88 90 ALA A C 1
ATOM 719 O O . ALA A 1 90 ? 4.337 -3.179 8.991 1.00 95.88 90 ALA A O 1
ATOM 720 N N . LEU A 1 91 ? 3.937 -2.619 6.860 1.00 95.50 91 LEU A N 1
ATOM 721 C CA . LEU A 1 91 ? 2.505 -2.918 6.912 1.00 95.50 91 LEU A CA 1
ATOM 722 C C . LEU A 1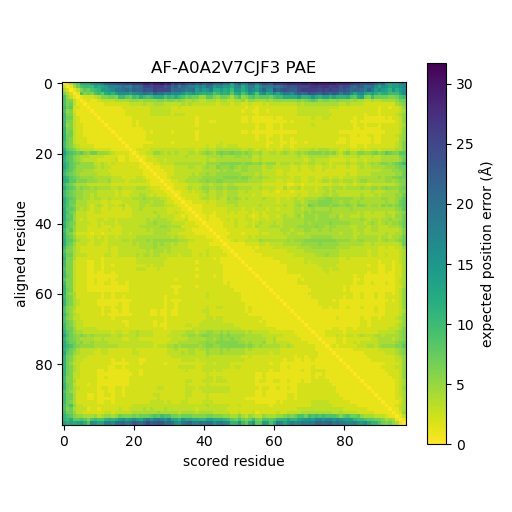 91 ? 2.240 -4.390 7.262 1.00 95.50 91 LEU A C 1
ATOM 724 O O . LEU A 1 91 ? 1.353 -4.693 8.058 1.00 95.50 91 LEU A O 1
ATOM 728 N N . SER A 1 92 ? 3.012 -5.312 6.684 1.00 95.56 92 SER A N 1
ATOM 729 C CA . SER A 1 92 ? 2.889 -6.747 6.947 1.00 95.56 92 SER A CA 1
ATOM 730 C C . SER A 1 92 ? 3.259 -7.123 8.382 1.00 95.56 92 SER A C 1
ATOM 732 O O . SER A 1 92 ? 2.653 -8.045 8.923 1.00 95.56 92 SER A O 1
ATOM 734 N N . GLU A 1 93 ? 4.240 -6.450 8.985 1.00 94.00 93 GLU A N 1
ATOM 735 C CA . GLU A 1 93 ? 4.662 -6.678 10.374 1.00 94.00 93 GLU A CA 1
ATOM 736 C C . GLU A 1 93 ? 3.636 -6.161 11.386 1.00 94.00 93 GLU A C 1
ATOM 738 O O . GLU A 1 93 ? 3.442 -6.768 12.440 1.00 94.00 93 GLU A O 1
ATOM 743 N N . MET A 1 94 ? 2.955 -5.061 11.056 1.00 93.12 94 MET A N 1
ATOM 744 C CA . MET A 1 94 ? 1.901 -4.488 11.893 1.00 93.12 94 MET A CA 1
ATOM 745 C C . MET A 1 94 ? 0.626 -5.334 11.893 1.00 93.12 94 MET A C 1
ATOM 747 O O . MET A 1 94 ? -0.122 -5.305 12.864 1.00 93.12 94 MET A O 1
ATOM 751 N N . LEU A 1 95 ? 0.342 -6.073 10.819 1.00 92.38 95 LEU A N 1
ATOM 752 C CA . LEU A 1 95 ? -0.886 -6.858 10.707 1.00 92.38 95 LEU A CA 1
ATOM 753 C C . LEU A 1 95 ? -0.883 -8.084 11.637 1.00 92.38 95 LEU A C 1
ATOM 755 O O . LEU A 1 95 ? 0.142 -8.754 11.774 1.00 92.38 95 LEU A O 1
ATOM 759 N N . PRO A 1 96 ? -2.034 -8.460 12.236 1.00 84.25 96 PRO A N 1
ATOM 760 C CA . PRO A 1 96 ? -2.108 -9.675 13.038 1.00 84.25 96 PRO A CA 1
ATOM 761 C C . PRO A 1 96 ? -1.798 -10.886 12.155 1.00 84.25 96 PRO A C 1
ATOM 763 O O . PRO A 1 96 ? -2.285 -10.972 11.020 1.00 84.25 96 PRO A O 1
ATOM 766 N N . LYS A 1 97 ? -1.018 -11.844 12.663 1.00 76.31 97 LYS A N 1
ATOM 767 C CA . LYS A 1 97 ? -0.856 -13.130 11.973 1.00 76.31 97 LYS A CA 1
ATOM 768 C C . LYS A 1 97 ? -2.231 -13.799 11.875 1.00 76.31 97 LYS A C 1
ATOM 770 O O . LYS A 1 97 ? -3.016 -13.706 12.817 1.00 76.31 97 LYS A O 1
ATOM 775 N N . ALA A 1 98 ? -2.532 -14.340 10.696 1.00 61.62 98 ALA A N 1
ATOM 776 C CA . ALA A 1 98 ? -3.742 -15.128 10.484 1.00 61.62 98 ALA A CA 1
ATOM 777 C C . ALA A 1 98 ? -3.670 -16.431 11.289 1.00 61.62 98 ALA A C 1
ATOM 779 O O . ALA A 1 98 ? -2.530 -16.914 11.495 1.00 61.62 98 ALA A O 1
#

Secondary structure (DSSP, 8-state):
----HHHHHHHHHHHHHHHHTTTSPPPTT---SS-GGGG-HHHHHHS-HHHHHHHHHHHHHHHHHHHHHHHHH-TT-HHHHHHHHHHHHHHHHHSPP-

Mean predicted aligned error: 3.58 Å

Foldseek 3Di:
DDQPLVVLLVLLQQLLCLCVQVVHYQDPPQDAPDDSVCSHSVNSVPDDPVVSLVVLVSSLVRLVVSLVCCCPPPVVVCVSNVSSVVSSVVSVVSHDDD

Radius of gyration: 13.03 Å; Cα contacts (8 Å, |Δi|>4): 90; chains: 1; bounding box: 29×27×38 Å